Protein AF-A0A379W8F9-F1 (afdb_monomer)

Secondary structure (DSSP, 8-state):
-GGGT---------HHHHHHHHHTT--SS-------SSS-THHHHHHHHSHHHHHTT--TT----HHHHHHHHHHTT---HHHHHHHHHHHHHHHHHH-SS------EEEEEE-TTEES-EE-TTS-EE-TT-EE--TTTGGGS-SS-S-EEEEEE--SS-GGGG--

Solvent-accessible surface area (backbone atoms only — not comparable to full-atom values): 10848 Å² total; per-residue (Å²): 95,64,93,77,73,42,87,82,81,87,79,89,66,62,74,95,48,38,64,64,58,55,56,65,70,81,66,97,75,82,94,81,86,86,82,49,90,62,94,51,69,60,66,55,48,46,53,41,49,24,54,69,15,48,82,68,56,50,16,82,58,74,49,66,51,73,65,53,47,49,42,59,56,55,40,80,74,53,90,50,66,67,64,40,50,59,43,50,53,54,45,48,56,51,44,71,73,68,50,65,65,81,92,86,78,79,59,71,46,76,48,76,45,50,70,54,54,42,60,71,50,74,43,67,63,67,54,70,47,69,72,81,47,45,70,67,64,84,79,73,54,80,82,64,76,90,85,71,85,57,47,75,48,77,38,70,41,79,89,85,62,79,83,78,71,80,123

Mean predicted aligned error: 9.48 Å

Nearest PDB structures (foldseek):
  4qfo-assembly1_A  TM=9.452E-01  e=2.256E-07  Pseudoalteromonas sp. SM9913
  5f1q-assembly2_B  TM=9.057E-01  e=3.228E-05  Yersinia pestis Nepal516
  7ofw-assembly1_A  TM=7.691E-01  e=4.273E-06  Haemophilus influenzae 86-028NP
  8tv8-assembly1_A  TM=7.089E-01  e=1.071E-05  Haemophilus influenzae 86-028NP
  1dpe-assembly1_A  TM=7.297E-01  e=2.686E-05  Escherichia coli K-12

InterPro domains:
  IPR039424 Solute-binding protein family 5 [PTHR30290] (2-128)

Foldseek 3Di:
DVVVPDDDDDDDDDPVCVLVVLLVLPDPDDDDDDFAPDPDCCSVPCCAADPVVVVVSSPSLNHYDVVLVVLSVVLVVDPDPVSNVVSVVVNVVVCVVVVSDDDDDFDWDKDKDFPQKPPWDADLSGDIDCVPIDGDDPPVPVPDDDDDGIDMDTRGGDPPPPPVPDD

Structure (mmCIF, N/CA/C/O backbone):
data_AF-A0A379W8F9-F1
#
_entry.id   AF-A0A379W8F9-F1
#
loop_
_atom_site.group_PDB
_atom_site.id
_atom_site.type_symbol
_atom_site.label_atom_id
_atom_site.label_alt_id
_atom_site.label_comp_id
_atom_site.label_asym_id
_atom_site.label_entity_id
_atom_site.label_seq_id
_atom_site.pdbx_PDB_ins_code
_atom_site.Cartn_x
_atom_site.Cartn_y
_atom_site.Cartn_z
_atom_site.occupancy
_atom_site.B_iso_or_equiv
_atom_site.auth_seq_id
_atom_site.auth_comp_id
_atom_site.auth_asym_id
_atom_site.auth_atom_id
_atom_site.pdbx_PDB_model_num
ATOM 1 N N . MET A 1 1 ? -3.331 -19.392 12.223 1.00 81.00 1 MET A N 1
ATOM 2 C CA . MET A 1 1 ? -4.813 -19.355 12.197 1.00 81.00 1 MET A CA 1
ATOM 3 C C . MET A 1 1 ? -5.444 -20.647 12.719 1.00 81.00 1 MET A C 1
ATOM 5 O O . MET A 1 1 ? -6.004 -20.612 13.803 1.00 81.00 1 MET A O 1
ATOM 9 N N . ALA A 1 2 ? -5.301 -21.801 12.052 1.00 91.25 2 ALA A N 1
ATOM 10 C CA . ALA A 1 2 ? -5.942 -23.046 12.518 1.00 91.25 2 ALA A CA 1
ATOM 11 C C . ALA A 1 2 ? -5.491 -23.503 13.923 1.00 91.25 2 ALA A C 1
ATOM 13 O O . ALA A 1 2 ? -6.307 -23.972 14.708 1.00 91.25 2 ALA A O 1
ATOM 14 N N . GLN A 1 3 ? -4.213 -23.295 14.268 1.00 95.06 3 GLN A N 1
ATOM 15 C CA . GLN A 1 3 ? -3.659 -23.603 15.598 1.00 95.06 3 GLN A CA 1
ATOM 16 C C . GLN A 1 3 ? -4.314 -22.812 16.743 1.00 95.06 3 GLN A C 1
ATOM 18 O O . GLN A 1 3 ? -4.267 -23.251 17.884 1.00 95.06 3 GLN A O 1
ATOM 23 N N . VAL A 1 4 ? -4.942 -21.671 16.440 1.00 94.94 4 VAL A N 1
ATOM 24 C CA . VAL A 1 4 ? -5.680 -20.838 17.405 1.00 94.94 4 VAL A CA 1
ATOM 25 C C . VAL A 1 4 ? -7.198 -20.928 17.196 1.00 94.94 4 VAL A C 1
ATOM 27 O O . VAL A 1 4 ? -7.943 -20.070 17.650 1.00 94.94 4 VAL A O 1
ATOM 30 N N . GLY A 1 5 ? -7.674 -21.955 16.480 1.00 96.00 5 GLY A N 1
ATOM 31 C CA . GLY A 1 5 ? -9.103 -22.222 16.284 1.00 96.00 5 GLY A CA 1
ATOM 32 C C . GLY A 1 5 ? -9.788 -21.409 15.179 1.00 96.00 5 GLY A C 1
ATOM 33 O O . GLY A 1 5 ? -10.994 -21.546 14.993 1.00 96.00 5 GLY A O 1
ATOM 34 N N . VAL A 1 6 ? -9.051 -20.602 14.408 1.00 95.44 6 VAL A N 1
ATOM 35 C CA . VAL A 1 6 ? -9.621 -19.808 13.306 1.00 95.44 6 VAL A CA 1
ATOM 36 C C . VAL A 1 6 ? -9.626 -20.624 12.011 1.00 95.44 6 VAL A C 1
ATOM 38 O O . VAL A 1 6 ? -8.566 -20.971 11.477 1.00 95.44 6 VAL A O 1
ATOM 41 N N . LYS A 1 7 ? -10.823 -20.908 11.483 1.00 95.50 7 LYS A N 1
ATOM 42 C CA . LYS A 1 7 ? -11.018 -21.557 10.178 1.00 95.50 7 LYS A CA 1
ATOM 43 C C . LYS A 1 7 ? -10.993 -20.508 9.066 1.00 95.50 7 LYS A C 1
ATOM 45 O O . LYS A 1 7 ? -11.894 -19.685 8.978 1.00 95.50 7 LYS A O 1
ATOM 50 N N . VAL A 1 8 ? -9.995 -20.586 8.190 1.00 94.38 8 VAL A N 1
ATOM 51 C CA . VAL A 1 8 ? -9.870 -19.716 7.011 1.00 94.38 8 VAL A CA 1
ATOM 52 C C . VAL A 1 8 ? -10.305 -20.486 5.769 1.00 94.38 8 VAL A C 1
ATOM 54 O O . VAL A 1 8 ? -9.858 -21.614 5.554 1.00 94.38 8 VAL A O 1
ATOM 57 N N . VAL A 1 9 ? -11.165 -19.883 4.951 1.00 95.06 9 VAL A N 1
ATOM 58 C CA . VAL A 1 9 ? -11.526 -20.396 3.624 1.00 95.06 9 VAL A CA 1
ATOM 59 C C . VAL A 1 9 ? -10.840 -19.522 2.584 1.00 95.06 9 VAL A C 1
ATOM 61 O O . VAL A 1 9 ? -11.084 -18.322 2.524 1.00 95.06 9 VAL A O 1
ATOM 64 N N . ILE A 1 10 ? -9.963 -20.119 1.779 1.00 93.88 10 ILE A N 1
ATOM 65 C CA . ILE A 1 10 ? -9.251 -19.401 0.719 1.00 93.88 10 ILE A CA 1
ATOM 66 C C . ILE A 1 10 ? -10.144 -19.365 -0.516 1.00 93.88 10 ILE A C 1
ATOM 68 O O . ILE A 1 10 ? -10.521 -20.412 -1.043 1.00 93.88 10 ILE A O 1
ATOM 72 N N . VAL A 1 11 ? -10.455 -18.160 -0.985 1.00 93.06 11 VAL A N 1
ATOM 73 C CA . VAL A 1 11 ? -11.204 -17.937 -2.223 1.00 93.06 11 VAL A CA 1
ATOM 74 C C . VAL A 1 11 ? -10.220 -17.467 -3.295 1.00 93.06 11 VAL A C 1
ATOM 76 O O . VAL A 1 11 ? -9.777 -16.320 -3.240 1.00 93.06 11 VAL A O 1
ATOM 79 N N . PRO A 1 12 ? -9.824 -18.327 -4.251 1.00 90.75 12 PRO A N 1
ATOM 80 C CA . PRO A 1 12 ? -8.942 -17.911 -5.329 1.00 90.75 12 PRO A CA 1
ATOM 81 C C . PRO A 1 12 ? -9.693 -17.001 -6.304 1.00 90.75 12 PRO A C 1
ATOM 83 O O . PRO A 1 12 ? -10.831 -17.280 -6.683 1.00 90.75 12 PRO A O 1
ATOM 86 N N . VAL A 1 13 ? -9.031 -15.933 -6.739 1.00 90.06 13 VAL A N 1
ATOM 87 C CA . VAL A 1 13 ? -9.543 -15.003 -7.748 1.00 90.06 13 VAL A CA 1
ATOM 88 C C . VAL A 1 13 ? -8.540 -14.959 -8.888 1.00 90.06 13 VAL A C 1
ATOM 90 O O . VAL A 1 13 ? -7.339 -14.821 -8.667 1.00 90.06 13 VAL A O 1
ATOM 93 N N . GLU A 1 14 ? -9.019 -15.110 -10.119 1.00 90.25 14 GLU A N 1
ATOM 94 C CA . GLU A 1 14 ? -8.167 -14.954 -11.293 1.00 90.25 14 GLU A CA 1
ATOM 95 C C . GLU A 1 14 ? -7.740 -13.484 -11.425 1.00 90.25 14 GLU A C 1
ATOM 97 O O . GLU A 1 14 ? -8.570 -12.583 -11.313 1.00 90.25 14 GLU A O 1
ATOM 102 N N . GLY A 1 15 ? -6.452 -13.237 -11.692 1.00 86.75 15 GLY A N 1
ATOM 103 C CA . GLY A 1 15 ? -5.842 -11.905 -11.573 1.00 86.75 15 GLY A CA 1
ATOM 104 C C . GLY A 1 15 ? -6.576 -10.782 -12.315 1.00 86.75 15 GLY A C 1
ATOM 105 O O . GLY A 1 15 ? -6.715 -9.689 -11.778 1.00 86.75 15 GLY A O 1
ATOM 106 N N . ARG A 1 16 ? -7.142 -11.055 -13.500 1.00 89.62 16 ARG A N 1
ATOM 107 C CA . ARG A 1 16 ? -7.902 -10.053 -14.275 1.00 89.62 16 ARG A CA 1
ATOM 108 C C . ARG A 1 16 ? -9.172 -9.551 -13.572 1.00 89.62 16 ARG A C 1
ATOM 110 O O . ARG A 1 16 ? -9.683 -8.498 -13.927 1.00 89.62 16 ARG A O 1
ATOM 117 N N . PHE A 1 17 ? -9.700 -10.325 -12.626 1.00 89.69 17 PHE A N 1
ATOM 118 C CA . PHE A 1 17 ? -10.899 -10.007 -11.852 1.00 89.69 17 PHE A CA 1
ATOM 119 C C . PHE A 1 17 ? -10.569 -9.580 -10.420 1.00 89.69 17 PHE A C 1
ATOM 121 O O . PHE A 1 17 ? -11.482 -9.252 -9.667 1.00 89.69 17 PHE A O 1
ATOM 128 N N . GLN A 1 18 ? -9.289 -9.585 -10.028 1.00 88.31 18 GLN A N 1
ATOM 129 C CA . GLN A 1 18 ? -8.877 -9.298 -8.657 1.00 88.31 18 GLN A CA 1
ATOM 130 C C . GLN A 1 18 ? -9.278 -7.886 -8.233 1.00 88.31 18 GLN A C 1
ATOM 132 O O . GLN A 1 18 ? -9.886 -7.731 -7.183 1.00 88.31 18 GLN A O 1
ATOM 137 N N . GLU A 1 19 ? -9.003 -6.877 -9.058 1.00 86.56 19 GLU A N 1
ATOM 138 C CA . GLU A 1 19 ? -9.348 -5.485 -8.749 1.00 86.56 19 GLU A CA 1
ATOM 139 C C . GLU A 1 19 ? -10.861 -5.294 -8.591 1.00 86.56 19 GLU A C 1
ATOM 141 O O . GLU A 1 19 ? -11.310 -4.813 -7.557 1.00 86.56 19 GLU A O 1
ATOM 146 N N . ALA A 1 20 ? -11.652 -5.774 -9.556 1.00 88.69 20 ALA A N 1
ATOM 147 C CA . ALA A 1 20 ? -13.111 -5.726 -9.469 1.00 88.69 20 ALA A CA 1
ATOM 148 C C . ALA A 1 20 ? -13.630 -6.433 -8.203 1.00 88.69 20 ALA A C 1
ATOM 150 O O . ALA A 1 20 ? -14.507 -5.919 -7.516 1.00 88.69 20 ALA A O 1
ATOM 151 N N . ARG A 1 21 ? -13.039 -7.579 -7.845 1.00 89.31 21 ARG A N 1
ATOM 152 C CA . ARG A 1 21 ? -13.411 -8.328 -6.642 1.00 89.31 21 ARG A CA 1
ATOM 153 C C . ARG A 1 21 ? -13.037 -7.611 -5.343 1.00 89.31 21 ARG A C 1
ATOM 155 O O . ARG A 1 21 ? -13.748 -7.766 -4.357 1.00 89.31 21 ARG A O 1
ATOM 162 N N . LEU A 1 22 ? -11.938 -6.860 -5.326 1.00 89.06 22 LEU A N 1
ATOM 163 C CA . LEU A 1 22 ? -11.557 -6.020 -4.187 1.00 89.06 22 LEU A CA 1
ATOM 164 C C . LEU A 1 22 ? -12.489 -4.808 -4.065 1.00 89.06 22 LEU A C 1
ATOM 166 O O . LEU A 1 22 ? -12.889 -4.464 -2.959 1.00 89.06 22 LEU A O 1
ATOM 170 N N . MET A 1 23 ? -12.890 -4.211 -5.192 1.00 87.56 23 MET A N 1
ATOM 171 C CA . MET A 1 23 ? -13.827 -3.080 -5.241 1.00 87.56 23 MET A CA 1
ATOM 172 C C . MET A 1 23 ? -15.260 -3.450 -4.828 1.00 87.56 23 MET A C 1
ATOM 174 O O . MET A 1 23 ? -16.006 -2.570 -4.397 1.00 87.56 23 MET A O 1
ATOM 178 N N . ASP A 1 24 ? -15.641 -4.732 -4.904 1.00 88.19 24 ASP A N 1
ATOM 179 C CA . ASP A 1 24 ? -16.896 -5.237 -4.323 1.00 88.19 24 ASP A CA 1
ATOM 180 C C . ASP A 1 24 ? -16.931 -5.087 -2.796 1.00 88.19 24 ASP A C 1
ATOM 182 O O . ASP A 1 24 ? -18.017 -5.103 -2.214 1.00 88.19 24 ASP A O 1
ATOM 186 N N . MET A 1 25 ? -15.764 -4.957 -2.144 1.00 86.56 25 MET A N 1
ATOM 187 C CA . MET A 1 25 ? -15.663 -4.620 -0.723 1.00 86.56 25 MET A CA 1
ATOM 188 C C . MET A 1 25 ? -16.413 -5.600 0.208 1.00 86.56 25 MET A C 1
ATOM 190 O O . MET A 1 25 ? -16.926 -5.239 1.264 1.00 86.56 25 MET A O 1
ATOM 194 N N . ASN A 1 26 ? -16.503 -6.868 -0.204 1.00 89.12 26 ASN A N 1
ATOM 195 C CA . ASN A 1 26 ? -17.270 -7.923 0.471 1.00 89.12 26 ASN A CA 1
ATOM 196 C C . ASN A 1 26 ? -16.360 -9.058 0.980 1.00 89.12 26 ASN A C 1
ATOM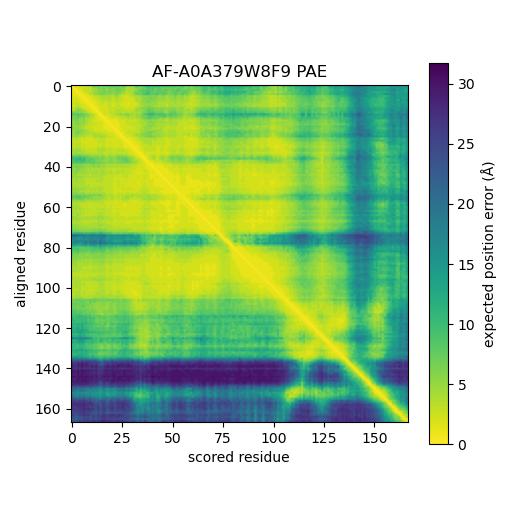 198 O O . ASN A 1 26 ? -16.700 -10.241 0.895 1.00 89.12 26 ASN A O 1
ATOM 202 N N . HIS A 1 27 ? -15.152 -8.711 1.423 1.00 91.75 27 HIS A N 1
ATOM 203 C CA . HIS A 1 27 ? -14.177 -9.641 1.994 1.00 91.75 27 HIS A CA 1
ATOM 204 C C . HIS A 1 27 ? -14.055 -9.444 3.505 1.00 91.75 27 HIS A C 1
ATOM 206 O O . HIS A 1 27 ? -14.030 -8.319 3.987 1.00 91.75 27 HIS A O 1
ATOM 212 N N . ASP A 1 28 ? -13.891 -10.544 4.242 1.00 92.56 28 ASP A N 1
ATOM 213 C CA . ASP A 1 28 ? -13.520 -10.483 5.665 1.00 92.56 28 ASP A CA 1
ATOM 214 C C . ASP A 1 28 ? -12.033 -10.130 5.828 1.00 92.56 28 ASP A C 1
ATOM 216 O O . ASP A 1 28 ? -11.631 -9.384 6.715 1.00 92.56 28 ASP A O 1
ATOM 220 N N . LEU A 1 29 ? -11.201 -10.697 4.948 1.00 92.31 29 LEU A N 1
ATOM 221 C CA . LEU A 1 29 ? -9.763 -10.482 4.866 1.00 92.31 29 LEU A CA 1
ATOM 222 C C . LEU A 1 29 ? -9.349 -10.566 3.400 1.00 92.31 29 LEU A C 1
ATOM 224 O O . LEU A 1 29 ? -9.797 -11.453 2.671 1.00 92.31 29 LEU A O 1
ATOM 228 N N . THR A 1 30 ? -8.447 -9.683 2.989 1.00 92.75 30 THR A N 1
ATOM 229 C CA . THR A 1 30 ? -7.842 -9.739 1.664 1.00 92.75 30 THR A CA 1
ATOM 230 C C . THR A 1 30 ? -6.325 -9.677 1.753 1.00 92.75 30 THR A C 1
ATOM 232 O O . THR A 1 30 ? -5.766 -8.971 2.590 1.00 92.75 30 THR A O 1
ATOM 235 N N . LEU A 1 31 ? -5.658 -10.436 0.884 1.00 91.50 31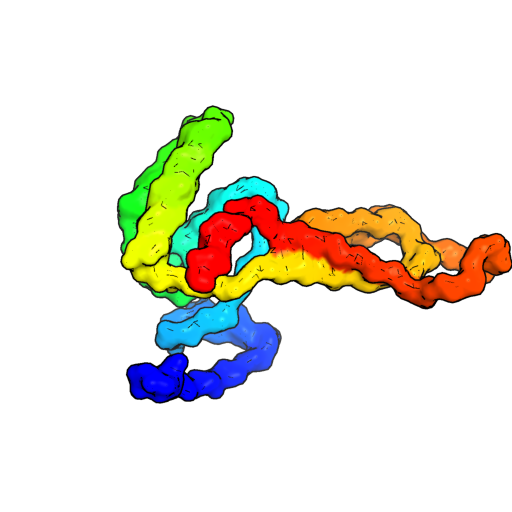 LEU A N 1
ATOM 236 C CA . LEU A 1 31 ? -4.224 -10.322 0.671 1.00 91.50 31 LEU A CA 1
ATOM 237 C C . LEU A 1 31 ? -4.007 -9.417 -0.540 1.00 91.50 31 LEU A C 1
ATOM 239 O O . LEU A 1 31 ? -4.275 -9.811 -1.675 1.00 91.50 31 LEU A O 1
ATOM 243 N N . SER A 1 32 ? -3.523 -8.208 -0.280 1.00 89.19 32 SER A N 1
ATOM 244 C CA . SER A 1 32 ? -3.228 -7.212 -1.305 1.00 89.19 32 SER A CA 1
ATOM 245 C C . SER A 1 32 ? -1.832 -6.630 -1.101 1.00 89.19 32 SER A C 1
ATOM 247 O O . SER A 1 32 ? -1.221 -6.796 -0.044 1.00 89.19 32 SER A O 1
ATOM 249 N N . GLY A 1 33 ? -1.327 -5.966 -2.132 1.00 88.75 33 GLY A N 1
ATOM 250 C CA . GLY A 1 33 ? -0.070 -5.234 -2.104 1.00 88.75 33 GLY A CA 1
ATOM 251 C C . GLY A 1 33 ? -0.267 -3.818 -2.625 1.00 88.75 33 GLY A C 1
ATOM 252 O O . GLY A 1 33 ? -1.231 -3.530 -3.334 1.00 88.75 33 GLY A O 1
ATOM 253 N N . TRP A 1 34 ? 0.675 -2.945 -2.290 1.00 88.44 34 TRP A N 1
ATOM 254 C CA . TRP A 1 34 ? 0.744 -1.592 -2.819 1.00 88.44 34 TRP A CA 1
ATOM 255 C C . TRP A 1 34 ? 2.133 -1.348 -3.387 1.00 88.44 34 TRP A C 1
ATOM 257 O O . TRP A 1 34 ? 3.129 -1.788 -2.814 1.00 88.44 34 TRP A O 1
ATOM 267 N N . ALA A 1 35 ? 2.191 -0.662 -4.520 1.00 85.56 35 ALA A N 1
ATOM 268 C CA . ALA A 1 35 ? 3.432 -0.182 -5.100 1.00 85.56 35 ALA A CA 1
ATOM 269 C C . ALA A 1 35 ? 3.289 1.325 -5.282 1.00 85.56 35 ALA A C 1
ATOM 271 O O . ALA A 1 35 ? 2.355 1.776 -5.942 1.00 85.56 35 ALA A O 1
ATOM 272 N N . THR A 1 36 ? 4.200 2.086 -4.685 1.00 80.94 36 THR A N 1
ATOM 273 C CA . THR A 1 36 ? 4.221 3.537 -4.842 1.00 80.94 36 THR A CA 1
ATOM 274 C C . THR A 1 36 ? 4.897 3.950 -6.146 1.00 80.94 36 THR A C 1
ATOM 276 O O . THR A 1 36 ? 5.775 3.255 -6.657 1.00 80.94 36 THR A O 1
ATOM 279 N N . ASP A 1 37 ? 4.481 5.092 -6.682 1.00 77.38 37 ASP A N 1
ATOM 280 C CA . ASP A 1 37 ? 5.080 5.795 -7.811 1.00 77.38 37 ASP A CA 1
ATOM 281 C C . ASP A 1 37 ? 5.962 6.986 -7.381 1.00 77.38 37 ASP A C 1
ATOM 283 O O . ASP A 1 37 ? 6.532 7.672 -8.236 1.00 77.38 37 ASP A O 1
ATOM 287 N N . SER A 1 38 ? 6.100 7.231 -6.072 1.00 83.25 38 SER A N 1
ATOM 288 C CA . SER A 1 38 ? 6.859 8.350 -5.512 1.00 83.25 38 SER A CA 1
ATOM 289 C C . SER A 1 38 ? 7.608 7.971 -4.230 1.00 83.25 38 SER A C 1
ATOM 291 O O . SER A 1 38 ? 7.243 7.045 -3.519 1.00 83.25 38 SER A O 1
ATOM 293 N N . ASN A 1 39 ? 8.642 8.743 -3.883 1.00 81.94 39 ASN A N 1
ATOM 294 C CA . ASN A 1 39 ? 9.361 8.576 -2.610 1.00 81.94 39 ASN A CA 1
ATOM 295 C C . ASN A 1 39 ? 8.642 9.249 -1.424 1.00 81.94 39 ASN A C 1
ATOM 297 O O . ASN A 1 39 ? 9.230 9.395 -0.353 1.00 81.94 39 ASN A O 1
ATOM 301 N N . ASP A 1 40 ? 7.415 9.742 -1.613 1.00 84.50 40 ASP A N 1
ATOM 302 C CA . ASP A 1 40 ? 6.667 10.406 -0.552 1.00 84.50 40 ASP A CA 1
ATOM 303 C C . ASP A 1 40 ? 5.871 9.369 0.259 1.00 84.50 40 ASP A C 1
ATOM 305 O O . ASP A 1 40 ? 5.014 8.705 -0.326 1.00 84.50 40 ASP A O 1
ATOM 309 N N . PRO A 1 41 ? 6.068 9.232 1.586 1.00 84.62 41 PRO A N 1
ATOM 310 C CA . PRO A 1 41 ? 5.312 8.264 2.385 1.00 84.62 41 PRO A CA 1
ATOM 311 C C . PRO A 1 41 ? 3.787 8.452 2.310 1.00 84.62 41 PRO A C 1
ATOM 313 O O . PRO A 1 41 ? 3.033 7.493 2.472 1.00 84.62 41 PRO A O 1
ATOM 316 N N . ASP A 1 42 ? 3.301 9.666 2.023 1.00 87.50 42 ASP A N 1
ATOM 317 C CA . ASP A 1 42 ? 1.870 9.947 1.852 1.00 87.50 42 ASP A CA 1
ATOM 318 C C . ASP A 1 42 ? 1.231 9.120 0.725 1.00 87.50 42 ASP A C 1
ATOM 320 O O . ASP A 1 42 ? 0.051 8.780 0.814 1.00 87.50 42 ASP A O 1
ATOM 324 N N . SER A 1 43 ? 2.020 8.741 -0.289 1.00 88.50 43 SER A N 1
ATOM 325 C CA . SER A 1 43 ? 1.592 7.866 -1.390 1.00 88.50 43 SER A CA 1
ATOM 326 C C . SER A 1 43 ? 1.211 6.451 -0.942 1.00 88.50 43 SER A C 1
ATOM 328 O O . SER A 1 43 ? 0.500 5.757 -1.667 1.00 88.50 43 SER A O 1
ATOM 330 N N . PHE A 1 44 ? 1.639 6.026 0.251 1.00 89.50 44 PHE A N 1
ATOM 331 C CA . PHE A 1 44 ? 1.177 4.800 0.900 1.00 89.50 44 PHE A CA 1
ATOM 332 C C . PHE A 1 44 ? -0.027 5.088 1.803 1.00 89.50 44 PHE A C 1
ATOM 334 O O . PHE A 1 44 ? -1.087 4.486 1.646 1.00 89.50 44 PHE A O 1
ATOM 341 N N . PHE A 1 45 ? 0.105 6.040 2.731 1.00 91.69 45 PHE A N 1
ATOM 342 C CA . PHE A 1 45 ? -0.896 6.246 3.781 1.00 91.69 45 PHE A CA 1
ATOM 343 C C . PHE A 1 45 ? -2.243 6.739 3.248 1.00 91.69 45 PHE A C 1
ATOM 345 O O . PHE A 1 45 ? -3.286 6.167 3.573 1.00 91.69 45 PHE A O 1
ATOM 352 N N . ARG A 1 46 ? -2.261 7.804 2.440 1.00 92.19 46 ARG A N 1
ATOM 353 C CA . ARG A 1 46 ? -3.526 8.451 2.069 1.00 92.19 46 ARG A CA 1
ATOM 354 C C . ARG A 1 46 ? -4.379 7.588 1.135 1.00 92.19 46 ARG A C 1
ATOM 356 O O . ARG A 1 46 ? -5.568 7.455 1.433 1.00 92.19 46 ARG A O 1
ATOM 363 N N . PRO A 1 47 ? -3.842 6.989 0.055 1.00 92.69 47 PRO A N 1
ATOM 364 C CA . PRO A 1 47 ? -4.646 6.165 -0.844 1.00 92.69 47 PRO A CA 1
ATOM 365 C C . PRO A 1 47 ? -5.160 4.878 -0.195 1.00 92.69 47 PRO A C 1
ATOM 367 O O . PRO A 1 47 ? -6.215 4.398 -0.595 1.00 92.69 47 PRO A O 1
ATOM 370 N N . LEU A 1 48 ? -4.453 4.330 0.797 1.00 92.75 48 LEU A N 1
ATOM 371 C CA . LEU A 1 48 ? -4.825 3.055 1.414 1.00 92.75 48 LEU A CA 1
ATOM 372 C C . LEU A 1 48 ? -5.683 3.193 2.671 1.00 92.75 48 LEU A C 1
ATOM 374 O O . LEU A 1 48 ? -6.470 2.297 2.948 1.00 92.75 48 LEU A O 1
ATOM 378 N N . LEU A 1 49 ? -5.503 4.253 3.463 1.00 95.25 49 LEU A N 1
ATOM 379 C CA . LEU A 1 49 ? -5.977 4.271 4.855 1.00 95.25 49 LEU A CA 1
ATOM 380 C C . LEU A 1 49 ? -6.728 5.542 5.246 1.00 95.25 49 LEU A C 1
ATOM 382 O O . LEU A 1 49 ? -7.296 5.593 6.334 1.00 95.25 49 LEU A O 1
ATOM 386 N N . SER A 1 50 ? -6.764 6.568 4.388 1.00 95.62 50 SER A N 1
ATOM 387 C CA . SER A 1 50 ? -7.568 7.753 4.700 1.00 95.62 50 SER A CA 1
ATOM 388 C C . SER A 1 50 ? -9.065 7.446 4.662 1.00 95.62 50 SER A C 1
ATOM 390 O O . SER A 1 50 ? -9.523 6.568 3.921 1.00 95.62 50 SER A O 1
ATOM 392 N N . CYS A 1 51 ? -9.861 8.228 5.390 1.00 96.00 51 CYS A N 1
ATOM 393 C CA . CYS A 1 51 ? -11.319 8.104 5.323 1.00 96.00 51 CYS A CA 1
ATOM 394 C C . CYS A 1 51 ? -11.847 8.409 3.910 1.00 96.00 51 CYS A C 1
ATOM 396 O O . CYS A 1 51 ? -12.795 7.780 3.441 1.00 96.00 51 CYS A O 1
ATOM 398 N N . ALA A 1 52 ? -11.210 9.343 3.194 1.00 95.12 52 ALA A N 1
ATOM 399 C CA . ALA A 1 52 ? -11.569 9.667 1.813 1.00 95.12 52 ALA A CA 1
ATOM 400 C C . ALA A 1 52 ? -11.326 8.493 0.844 1.00 95.12 52 ALA A C 1
ATOM 402 O O . ALA A 1 52 ? -12.085 8.329 -0.110 1.00 95.12 52 ALA A O 1
ATOM 403 N N . ALA A 1 53 ? -10.320 7.653 1.107 1.00 94.50 53 ALA A N 1
ATOM 404 C CA . ALA A 1 53 ? -9.999 6.488 0.283 1.00 94.50 53 ALA A CA 1
ATOM 405 C C . ALA A 1 53 ? -11.064 5.379 0.326 1.00 94.50 53 ALA A C 1
ATOM 407 O O . ALA A 1 53 ? -11.109 4.543 -0.578 1.00 94.50 53 ALA A O 1
ATOM 408 N N . ILE A 1 54 ? -11.962 5.390 1.318 1.00 92.75 54 ILE A N 1
ATOM 409 C CA . ILE A 1 54 ? -13.132 4.500 1.336 1.00 92.75 54 ILE A CA 1
ATOM 410 C C . ILE A 1 54 ? -14.056 4.829 0.159 1.00 92.75 54 ILE A C 1
ATOM 412 O O . ILE A 1 54 ? -14.473 3.933 -0.571 1.00 92.75 54 ILE A O 1
ATOM 416 N N . ASN A 1 55 ? -14.321 6.118 -0.077 1.00 89.31 55 ASN A N 1
ATOM 417 C CA . ASN A 1 55 ? -15.177 6.558 -1.183 1.00 89.31 55 ASN A CA 1
ATOM 418 C C . ASN A 1 55 ? -14.534 6.298 -2.553 1.00 89.31 55 ASN A C 1
ATOM 420 O O . ASN A 1 55 ? -15.244 6.081 -3.530 1.00 89.31 55 ASN A O 1
ATOM 424 N N . SER A 1 56 ? -13.201 6.302 -2.615 1.00 88.56 56 SER A N 1
ATOM 425 C CA . SER A 1 56 ? -12.432 5.963 -3.818 1.00 88.56 56 SER A CA 1
ATOM 426 C C . SER A 1 56 ? -12.205 4.457 -3.998 1.00 88.56 56 SER A C 1
ATOM 428 O O . SER A 1 56 ? -11.535 4.070 -4.948 1.00 88.56 56 SER A O 1
ATOM 430 N N . GLN A 1 57 ? -12.733 3.615 -3.099 1.00 89.69 57 GLN A N 1
ATOM 431 C CA . GLN A 1 57 ? -12.607 2.151 -3.125 1.00 89.69 57 GLN A CA 1
ATOM 432 C C . GLN A 1 57 ? -11.159 1.627 -3.138 1.00 89.69 57 GLN A C 1
ATOM 434 O O . GLN A 1 57 ? -10.902 0.519 -3.597 1.00 89.69 57 GLN A O 1
ATOM 439 N N . THR A 1 58 ? -10.208 2.398 -2.611 1.00 91.06 58 THR A N 1
ATOM 440 C CA . THR A 1 58 ? -8.794 1.993 -2.497 1.00 91.06 58 THR A CA 1
ATOM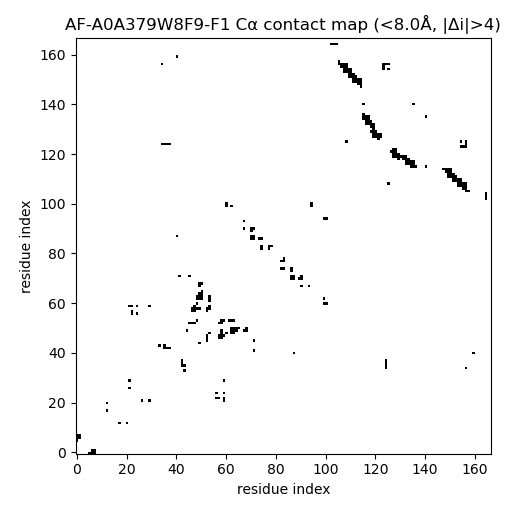 441 C C . THR A 1 58 ? -8.418 1.575 -1.074 1.00 91.06 58 THR A C 1
ATOM 443 O O . THR A 1 58 ? -7.415 0.895 -0.871 1.00 91.06 58 THR A O 1
ATOM 446 N N . ASN A 1 59 ? -9.244 1.929 -0.083 1.00 94.06 59 ASN A N 1
ATOM 447 C CA . ASN A 1 59 ? -9.097 1.481 1.300 1.00 94.06 59 ASN A CA 1
ATOM 448 C C . ASN A 1 59 ? -9.830 0.156 1.535 1.00 94.06 59 ASN A C 1
ATOM 450 O O . ASN A 1 59 ? -10.966 0.129 2.011 1.00 94.06 59 ASN A O 1
ATOM 454 N N . PHE A 1 60 ? -9.162 -0.952 1.217 1.00 93.44 60 PHE A N 1
ATOM 455 C CA . PHE A 1 60 ? -9.718 -2.301 1.380 1.00 93.44 60 PHE A CA 1
ATOM 456 C C . PHE A 1 60 ? -9.906 -2.729 2.842 1.00 93.44 60 PHE A C 1
ATOM 458 O O . PHE A 1 60 ? -10.562 -3.737 3.096 1.00 93.44 60 PHE A O 1
ATOM 465 N N . ALA A 1 61 ? -9.341 -1.995 3.805 1.00 93.62 61 ALA A N 1
ATOM 466 C CA . ALA A 1 61 ? -9.533 -2.262 5.227 1.00 93.62 61 ALA A CA 1
ATOM 467 C C . ALA A 1 61 ? -10.880 -1.736 5.750 1.00 93.62 61 ALA A C 1
ATOM 469 O O . ALA A 1 61 ? -11.259 -2.060 6.872 1.00 93.62 61 ALA A O 1
ATOM 470 N N . HIS A 1 62 ? -11.593 -0.906 4.971 1.00 92.56 62 HIS A N 1
ATOM 471 C CA . HIS A 1 62 ? -12.813 -0.212 5.409 1.00 92.56 62 HIS A CA 1
ATOM 472 C C . HIS A 1 62 ? -12.646 0.589 6.702 1.00 92.56 62 HIS A C 1
ATOM 474 O O . HIS A 1 62 ? -13.606 0.846 7.430 1.00 92.56 62 HIS A O 1
ATOM 480 N N . TRP A 1 63 ? -11.417 0.998 6.987 1.00 95.62 63 TRP A N 1
ATOM 481 C CA . TRP A 1 63 ? -11.066 1.640 8.237 1.00 95.62 63 TRP A CA 1
ATOM 482 C C . TRP A 1 63 ? -11.013 3.154 8.061 1.00 95.62 63 TRP A C 1
ATOM 484 O O . TRP A 1 63 ? -10.416 3.654 7.111 1.00 95.62 63 TRP A O 1
ATOM 494 N N . CYS A 1 64 ? -11.638 3.888 8.978 1.00 96.38 64 CYS A N 1
ATOM 495 C CA . CYS A 1 64 ? -11.595 5.344 9.009 1.00 96.38 64 CYS A CA 1
ATOM 496 C C . CYS A 1 64 ? -11.372 5.815 10.440 1.00 96.38 64 CYS A C 1
ATOM 498 O O . CYS A 1 64 ? -12.218 5.612 11.312 1.00 96.38 64 CYS A O 1
ATOM 500 N N . ASN A 1 65 ? -10.250 6.497 10.650 1.00 97.56 65 ASN A N 1
ATOM 501 C CA . ASN A 1 65 ? -9.914 7.135 11.909 1.00 97.56 65 ASN A CA 1
ATOM 502 C C . ASN A 1 65 ? -9.685 8.650 11.681 1.00 97.56 65 ASN A C 1
ATOM 504 O O . ASN A 1 65 ? -8.750 9.042 10.975 1.00 97.56 65 ASN A O 1
ATOM 508 N N . PRO A 1 66 ? -10.512 9.531 12.280 1.00 96.44 66 PRO A N 1
ATOM 509 C CA . PRO A 1 66 ? -10.366 10.982 12.135 1.00 96.44 66 PRO A CA 1
ATOM 510 C C . PRO A 1 66 ? -9.063 11.568 12.704 1.00 96.44 66 PRO A C 1
ATOM 512 O O . PRO A 1 66 ? -8.611 12.614 12.233 1.00 96.44 66 PRO A O 1
ATOM 515 N N . GLU A 1 67 ? -8.473 10.938 13.723 1.00 96.06 67 GLU A N 1
ATOM 516 C CA . GLU A 1 67 ? -7.175 11.322 14.288 1.00 96.06 67 GLU A CA 1
ATOM 517 C C . GLU A 1 67 ? -6.062 11.050 13.278 1.00 96.06 67 GLU A C 1
ATOM 519 O O . GLU A 1 67 ? -5.292 11.959 12.972 1.00 96.06 67 GLU A O 1
ATOM 524 N N . PHE A 1 68 ? -6.059 9.869 12.658 1.00 95.88 68 PHE A N 1
ATOM 525 C CA . PHE A 1 68 ? -5.133 9.527 11.577 1.00 95.88 68 PHE A CA 1
ATOM 526 C C . PHE A 1 68 ? -5.234 10.511 10.397 1.00 95.88 68 PHE A C 1
ATOM 528 O O . PHE A 1 68 ? -4.230 11.077 9.963 1.00 95.88 68 PHE A O 1
ATOM 535 N N . ASP A 1 69 ? -6.449 10.822 9.935 1.00 95.19 69 ASP A N 1
ATOM 536 C CA . ASP A 1 69 ? -6.668 11.823 8.879 1.00 95.19 69 ASP A CA 1
ATOM 537 C C . ASP A 1 69 ? -6.235 13.241 9.309 1.00 95.19 69 ASP A C 1
ATOM 539 O O . ASP A 1 69 ? -5.818 14.067 8.490 1.00 95.19 69 ASP A O 1
ATOM 543 N N . SER A 1 70 ? -6.345 13.574 10.597 1.00 94.00 70 SER A N 1
ATOM 544 C CA . SER A 1 70 ? -5.846 14.840 11.148 1.00 94.00 70 SER A CA 1
ATOM 545 C C . SER A 1 70 ? -4.324 14.900 11.112 1.00 94.00 70 SER A C 1
ATOM 547 O O . SER A 1 70 ? -3.772 15.911 10.674 1.00 94.00 70 SER A O 1
ATOM 549 N N . VAL A 1 71 ? -3.673 13.810 11.517 1.00 92.69 71 VAL A N 1
ATOM 550 C CA . VAL A 1 71 ? -2.226 13.618 11.461 1.00 92.69 71 VAL A CA 1
ATOM 551 C C . VAL A 1 71 ? -1.761 13.829 10.020 1.00 92.69 71 VAL A C 1
ATOM 553 O O . VAL A 1 71 ? -1.109 14.839 9.780 1.00 92.69 71 VAL A O 1
ATOM 556 N N . LEU A 1 72 ? -2.251 13.059 9.037 1.00 90.19 72 LEU A N 1
ATOM 557 C CA . LEU A 1 72 ? -1.871 13.208 7.617 1.00 90.19 72 LEU A CA 1
ATOM 558 C C . LEU A 1 72 ? -2.051 14.632 7.049 1.00 90.19 72 LEU A C 1
ATOM 560 O O . LEU A 1 72 ? -1.246 15.101 6.238 1.00 90.19 72 LEU A O 1
ATOM 564 N N . ARG A 1 73 ? -3.099 15.358 7.464 1.00 87.81 73 ARG A N 1
ATOM 565 C CA . ARG A 1 73 ? -3.330 16.745 7.013 1.00 87.81 73 ARG A CA 1
ATOM 566 C C . ARG A 1 73 ? -2.309 17.736 7.565 1.00 87.81 73 ARG A C 1
ATOM 568 O O . ARG A 1 73 ? -2.029 18.731 6.887 1.00 87.81 73 ARG A O 1
ATOM 575 N N . LYS A 1 74 ? -1.775 17.512 8.770 1.00 79.31 74 LYS A N 1
ATOM 576 C CA . LYS A 1 74 ? -0.719 18.364 9.343 1.00 79.31 74 LYS A CA 1
ATOM 577 C C . LYS A 1 74 ? 0.550 18.279 8.487 1.00 79.31 74 LYS A C 1
ATOM 579 O O . LYS A 1 74 ? 1.137 19.323 8.199 1.00 79.31 74 LYS A O 1
ATOM 584 N N . HIS A 1 75 ? 0.908 17.092 7.989 1.00 71.25 75 HIS A N 1
ATOM 585 C CA . HIS A 1 75 ? 2.099 16.885 7.149 1.00 71.25 75 HIS A CA 1
ATOM 586 C C . HIS A 1 75 ? 2.069 17.675 5.854 1.00 71.25 75 HIS A C 1
ATOM 588 O O . HIS A 1 75 ? 3.069 18.297 5.512 1.00 71.25 75 HIS A O 1
ATOM 594 N N . CYS A 1 76 ? 0.933 17.696 5.148 1.00 68.25 76 CYS A N 1
ATOM 595 C CA . CYS A 1 76 ? 0.817 18.408 3.868 1.00 68.25 76 CYS A CA 1
ATOM 596 C C . CYS A 1 76 ? 1.084 19.914 3.973 1.00 68.25 76 CYS A C 1
ATOM 598 O O . CYS A 1 76 ? 1.303 20.567 2.955 1.00 68.25 76 CYS A O 1
ATOM 600 N N . ARG A 1 77 ? 1.032 20.481 5.182 1.00 72.44 77 ARG A N 1
ATOM 601 C CA . ARG A 1 77 ? 1.233 21.914 5.419 1.00 72.44 77 ARG A CA 1
ATOM 602 C C . ARG A 1 77 ? 2.663 22.265 5.827 1.00 72.44 77 ARG A C 1
ATOM 604 O O . ARG A 1 77 ? 3.009 23.443 5.791 1.00 72.44 77 ARG A O 1
ATOM 611 N N . SER A 1 78 ? 3.483 21.283 6.204 1.00 75.19 78 SER A N 1
ATOM 612 C CA . SER A 1 78 ? 4.859 21.499 6.658 1.00 75.19 78 SER A CA 1
ATOM 613 C C . SER A 1 78 ? 5.861 21.187 5.548 1.00 75.19 78 SER A C 1
ATOM 615 O O . SER A 1 78 ? 5.860 20.097 4.982 1.00 75.19 78 SER A O 1
ATOM 617 N N . GLN A 1 79 ? 6.755 22.132 5.250 1.00 76.31 79 GLN A N 1
ATOM 618 C CA . GLN A 1 79 ? 7.876 21.907 4.325 1.00 76.31 79 GLN A CA 1
ATOM 619 C C . GLN A 1 79 ? 9.116 21.333 5.027 1.00 76.31 79 GLN A C 1
ATOM 621 O O . GLN A 1 79 ? 10.094 20.980 4.370 1.00 76.31 79 GLN A O 1
ATOM 626 N N . GLN A 1 80 ? 9.102 21.247 6.360 1.00 83.81 80 GLN A N 1
ATOM 627 C CA . GLN A 1 80 ? 10.252 20.794 7.131 1.00 83.81 80 GLN A CA 1
ATOM 628 C C . GLN A 1 80 ? 10.232 19.273 7.283 1.00 83.81 80 GLN A C 1
ATOM 630 O O . GLN A 1 80 ? 9.295 18.708 7.843 1.00 83.81 80 GLN A O 1
ATOM 635 N N . LEU A 1 81 ? 11.301 18.616 6.827 1.00 83.12 81 LEU A N 1
ATOM 636 C CA . LEU A 1 81 ? 11.420 17.157 6.846 1.00 83.12 81 LEU A CA 1
ATOM 637 C C . LEU A 1 81 ? 11.229 16.559 8.251 1.00 83.12 81 LEU A C 1
ATOM 639 O O . LEU A 1 81 ? 10.500 15.588 8.391 1.00 83.12 81 LEU A O 1
ATOM 643 N N . ALA A 1 82 ? 11.817 17.167 9.286 1.00 85.69 82 ALA A N 1
ATOM 644 C CA . ALA A 1 82 ? 11.704 16.686 10.667 1.00 85.69 82 ALA A CA 1
ATOM 645 C C . ALA A 1 82 ? 10.244 16.605 11.148 1.00 85.69 82 ALA A C 1
ATOM 647 O O . ALA A 1 82 ? 9.806 15.574 11.642 1.00 85.69 82 ALA A O 1
ATOM 648 N N . SER A 1 83 ? 9.459 17.654 10.889 1.00 84.94 83 SER A N 1
ATOM 649 C CA . SER A 1 83 ? 8.036 17.693 11.242 1.00 84.94 83 SER A CA 1
ATOM 650 C C . SER A 1 83 ? 7.210 16.651 10.477 1.00 84.94 83 SER A C 1
ATOM 652 O O . SER A 1 83 ? 6.211 16.162 10.998 1.00 84.94 83 SER A O 1
ATOM 654 N N . ARG A 1 84 ? 7.616 16.290 9.251 1.00 85.44 84 ARG A N 1
ATOM 655 C CA . ARG A 1 84 ? 6.974 15.200 8.505 1.00 85.44 84 ARG A CA 1
ATOM 656 C C . ARG A 1 84 ? 7.300 13.832 9.101 1.00 85.44 84 ARG A C 1
ATOM 658 O O . ARG A 1 84 ? 6.409 12.994 9.158 1.00 85.44 84 ARG A O 1
ATOM 665 N N . ILE A 1 85 ? 8.545 13.618 9.532 1.00 87.50 85 ILE A N 1
ATOM 666 C CA . ILE A 1 85 ? 8.985 12.362 10.159 1.00 87.50 85 ILE A CA 1
ATOM 667 C C . ILE A 1 85 ? 8.179 12.101 11.433 1.00 87.50 85 ILE A C 1
ATOM 669 O O . ILE A 1 85 ? 7.500 11.081 11.500 1.00 87.50 85 ILE A O 1
ATOM 673 N N . GLU A 1 86 ? 8.159 13.053 12.372 1.00 89.00 86 GLU A N 1
ATOM 674 C CA . GLU A 1 86 ? 7.434 12.924 13.650 1.00 89.00 86 GLU A CA 1
ATOM 675 C C . GLU A 1 86 ? 5.966 12.549 13.441 1.00 89.00 86 GLU A C 1
ATOM 677 O O . GLU A 1 86 ? 5.403 11.678 14.100 1.00 89.00 86 GLU A O 1
ATOM 682 N N . ALA A 1 87 ? 5.330 13.192 12.470 1.00 87.81 87 ALA A N 1
ATOM 683 C CA . ALA A 1 87 ? 3.924 12.968 12.245 1.00 87.81 87 ALA A CA 1
ATOM 684 C C . ALA A 1 87 ? 3.676 11.622 11.511 1.00 87.81 87 ALA A C 1
ATOM 686 O O . ALA A 1 87 ? 2.601 11.042 11.642 1.00 87.81 87 ALA A O 1
ATOM 687 N N . TYR A 1 88 ? 4.627 11.088 10.722 1.00 89.06 88 TYR A N 1
ATOM 688 C CA . TYR A 1 88 ? 4.504 9.732 10.153 1.00 89.06 88 TYR A CA 1
ATOM 689 C C . TYR A 1 88 ? 4.781 8.656 11.205 1.00 89.06 88 TYR A C 1
ATOM 691 O O . TYR A 1 88 ? 4.196 7.579 11.132 1.00 89.06 88 TYR A O 1
ATOM 699 N N . GLU A 1 89 ? 5.623 8.932 12.198 1.00 91.19 89 GLU A N 1
ATOM 700 C CA . GLU A 1 89 ? 5.749 8.084 13.387 1.00 91.19 89 GLU A CA 1
ATOM 701 C C . GLU A 1 89 ? 4.426 8.054 14.165 1.00 91.19 89 GLU A C 1
ATOM 703 O O . GLU A 1 89 ? 3.948 6.982 14.525 1.00 91.19 89 GLU A O 1
ATOM 708 N N . GLU A 1 90 ? 3.769 9.202 14.363 1.00 93.19 90 GLU A N 1
ATOM 709 C CA . GLU A 1 90 ? 2.433 9.267 14.977 1.00 93.19 90 GLU A CA 1
ATOM 710 C C . GLU A 1 90 ? 1.400 8.449 14.180 1.00 93.19 90 GLU A C 1
ATOM 712 O O . GLU A 1 90 ? 0.660 7.653 14.758 1.00 93.19 90 GLU A O 1
ATOM 717 N N . ALA A 1 91 ? 1.400 8.570 12.848 1.00 93.25 91 ALA A N 1
ATOM 718 C CA . ALA A 1 91 ? 0.524 7.786 11.978 1.00 93.25 91 ALA A CA 1
ATOM 719 C C . ALA A 1 91 ? 0.772 6.273 12.118 1.00 93.25 91 ALA A C 1
ATOM 721 O O . ALA A 1 91 ? -0.180 5.511 12.278 1.00 93.25 91 ALA A O 1
ATOM 722 N N . GLN A 1 92 ? 2.035 5.836 12.105 1.00 92.62 92 GLN A N 1
ATOM 723 C CA . GLN A 1 92 ? 2.403 4.425 12.278 1.00 92.62 92 GLN A CA 1
ATOM 724 C C . GLN A 1 92 ? 1.990 3.893 13.655 1.00 92.62 92 GLN A C 1
ATOM 726 O O . GLN A 1 92 ? 1.402 2.819 13.732 1.00 92.62 92 GLN A O 1
ATOM 731 N N . ASN A 1 93 ? 2.167 4.681 14.720 1.00 94.81 93 ASN A N 1
ATOM 732 C CA . ASN A 1 93 ? 1.721 4.317 16.067 1.00 94.81 93 ASN A CA 1
ATOM 733 C C . ASN A 1 93 ? 0.203 4.078 16.151 1.00 94.81 93 ASN A C 1
ATOM 735 O O . ASN A 1 93 ? -0.243 3.228 16.923 1.00 94.81 93 ASN A O 1
ATOM 739 N N . ILE A 1 94 ? -0.610 4.827 15.396 1.00 95.31 94 ILE A N 1
ATOM 740 C CA . ILE A 1 94 ? -2.061 4.588 15.319 1.00 95.31 94 ILE A CA 1
ATOM 741 C C . ILE A 1 94 ? -2.331 3.252 14.613 1.00 95.31 94 ILE A C 1
ATOM 743 O O . ILE A 1 94 ? -3.108 2.437 15.112 1.00 95.31 94 ILE A O 1
ATOM 747 N N . LEU A 1 95 ? -1.655 2.997 13.489 1.00 94.50 95 LEU A N 1
ATOM 748 C CA . LEU A 1 95 ? -1.827 1.763 12.717 1.00 94.50 95 LEU A CA 1
ATOM 749 C C . LEU A 1 95 ? -1.388 0.515 13.486 1.00 94.50 95 LEU A C 1
ATOM 751 O O . LEU A 1 95 ? -2.055 -0.509 13.390 1.00 94.50 95 LEU A O 1
ATOM 755 N N . GLU A 1 96 ? -0.320 0.590 14.275 1.00 93.56 96 GLU A N 1
ATOM 756 C CA . GLU A 1 96 ? 0.130 -0.520 15.121 1.00 93.56 96 GLU A CA 1
ATOM 757 C C . GLU A 1 96 ? -0.879 -0.860 16.224 1.00 93.56 96 GLU A C 1
ATOM 759 O O . GLU A 1 96 ? -1.068 -2.031 16.556 1.00 93.56 96 GLU A O 1
ATOM 764 N N . LYS A 1 97 ? -1.555 0.151 16.783 1.00 95.31 97 LYS A N 1
ATOM 765 C CA . LYS A 1 97 ? -2.555 -0.039 17.845 1.00 95.31 97 LYS A CA 1
ATOM 766 C C . LYS A 1 97 ? -3.875 -0.584 17.317 1.00 95.31 97 LYS A C 1
ATOM 768 O O . LYS A 1 97 ? -4.496 -1.407 17.985 1.00 95.31 97 LYS A O 1
ATOM 773 N N . GLU A 1 98 ? -4.321 -0.098 16.162 1.00 95.81 98 GLU A N 1
ATOM 774 C CA . GLU A 1 98 ? -5.635 -0.448 15.607 1.00 95.81 98 GLU A CA 1
ATOM 775 C C . GLU A 1 98 ? -5.586 -1.595 14.598 1.00 95.81 98 GLU A C 1
ATOM 777 O O . GLU A 1 98 ? -6.605 -2.240 14.364 1.00 95.81 98 GLU A O 1
ATOM 782 N N . LEU A 1 99 ? -4.408 -1.877 14.034 1.00 94.81 99 LEU A N 1
ATOM 783 C CA . LEU A 1 99 ? -4.149 -2.997 13.129 1.00 94.81 99 LEU A CA 1
ATOM 784 C C . LEU A 1 99 ? -5.151 -3.114 11.955 1.00 94.81 99 LEU A C 1
ATOM 786 O O . LEU A 1 99 ? -5.584 -4.224 11.633 1.00 94.81 99 LEU A O 1
ATOM 790 N N . PRO A 1 100 ? -5.513 -2.011 11.257 1.00 95.00 100 PRO A N 1
ATOM 791 C CA . PRO A 1 100 ? -6.434 -2.089 10.118 1.00 95.00 100 PRO A CA 1
ATOM 792 C C . PRO A 1 100 ? -5.832 -2.856 8.933 1.00 95.00 100 PRO A C 1
ATOM 794 O O . PRO A 1 100 ? -6.550 -3.419 8.111 1.00 95.00 100 PRO A O 1
ATOM 797 N N . ILE A 1 101 ? -4.500 -2.891 8.856 1.00 94.19 101 ILE A N 1
ATOM 798 C CA . ILE A 1 101 ? -3.723 -3.702 7.926 1.00 94.19 101 ILE A CA 1
ATOM 799 C C . ILE A 1 101 ? -2.605 -4.405 8.693 1.00 94.19 101 ILE A C 1
ATOM 801 O O . ILE A 1 101 ? -2.096 -3.880 9.682 1.00 94.19 101 ILE A O 1
ATOM 805 N N . LEU A 1 102 ? -2.196 -5.576 8.207 1.00 93.19 102 LEU A N 1
ATOM 806 C CA . LEU A 1 102 ? -1.050 -6.314 8.731 1.00 93.19 102 LEU A CA 1
ATOM 807 C C . LEU A 1 102 ? 0.050 -6.354 7.660 1.00 93.19 102 LEU A C 1
ATOM 809 O O . LEU A 1 102 ? -0.074 -7.125 6.704 1.00 93.19 102 LEU A O 1
ATOM 813 N N . PRO A 1 103 ? 1.113 -5.538 7.780 1.00 90.38 103 PRO A N 1
ATOM 814 C CA . PRO A 1 103 ? 2.256 -5.610 6.879 1.00 90.38 103 PRO A CA 1
ATOM 815 C C . PRO A 1 103 ? 2.924 -6.985 6.975 1.00 90.38 103 PRO A C 1
ATOM 817 O O . PRO A 1 103 ? 3.265 -7.440 8.063 1.00 90.38 103 PRO A O 1
ATOM 820 N N . LEU A 1 104 ? 3.104 -7.660 5.837 1.00 90.81 104 LEU A N 1
ATOM 821 C CA . LEU A 1 104 ? 3.696 -9.005 5.801 1.00 90.81 104 LEU A CA 1
ATOM 822 C C . LEU A 1 104 ? 5.138 -8.998 5.297 1.00 90.81 104 LEU A C 1
ATOM 824 O O . LEU A 1 104 ? 5.979 -9.719 5.827 1.00 90.81 104 LEU A O 1
ATOM 828 N N . ALA A 1 105 ? 5.418 -8.222 4.250 1.00 89.69 105 ALA A N 1
ATOM 829 C CA . ALA A 1 105 ? 6.736 -8.143 3.636 1.00 89.69 105 ALA A CA 1
ATOM 830 C C . ALA A 1 105 ? 6.852 -6.918 2.721 1.00 89.69 105 ALA A C 1
ATOM 832 O O . ALA A 1 105 ? 5.864 -6.494 2.120 1.00 89.69 105 ALA A O 1
ATOM 833 N N . SER A 1 106 ? 8.086 -6.446 2.533 1.00 86.38 106 SER A N 1
ATOM 834 C CA . SER A 1 106 ? 8.482 -5.672 1.353 1.00 86.38 106 SER A CA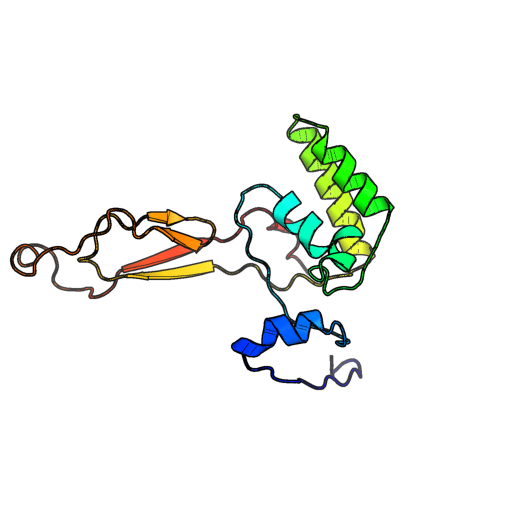 1
ATOM 835 C C . SER A 1 106 ? 9.276 -6.573 0.406 1.00 86.38 106 SER A C 1
ATOM 837 O O . SER A 1 106 ? 10.105 -7.372 0.848 1.00 86.38 106 SER A O 1
ATOM 839 N N . SER A 1 107 ? 9.001 -6.488 -0.897 1.00 82.25 107 SER A N 1
ATOM 840 C CA . SER A 1 107 ? 9.592 -7.381 -1.901 1.00 82.25 107 SER A CA 1
ATOM 841 C C . SER A 1 107 ? 10.596 -6.661 -2.797 1.00 82.25 107 SER A C 1
ATOM 843 O O . SER A 1 107 ? 10.409 -5.504 -3.171 1.00 82.25 107 SER A O 1
ATOM 845 N N . LEU A 1 108 ? 11.657 -7.372 -3.185 1.00 81.62 108 LEU A N 1
ATOM 846 C CA . LEU A 1 108 ? 12.567 -6.909 -4.228 1.00 81.62 108 LEU A CA 1
ATOM 847 C C . LEU A 1 108 ? 11.898 -7.062 -5.592 1.00 81.62 108 LEU A C 1
ATOM 849 O O . LEU A 1 108 ? 11.362 -8.125 -5.918 1.00 81.62 108 LEU A O 1
ATOM 853 N N . ARG A 1 109 ? 11.996 -6.031 -6.428 1.00 76.88 109 ARG A N 1
ATOM 854 C CA . ARG A 1 109 ? 11.507 -6.097 -7.799 1.00 76.88 109 ARG A CA 1
ATOM 855 C C . ARG A 1 109 ? 12.613 -6.603 -8.711 1.00 76.88 109 ARG A C 1
ATOM 857 O O . ARG A 1 109 ? 13.646 -5.958 -8.872 1.00 76.88 109 ARG A O 1
ATOM 864 N N . LEU A 1 110 ? 12.387 -7.763 -9.315 1.00 82.56 110 LEU A N 1
ATOM 865 C CA . LEU A 1 110 ? 13.326 -8.377 -10.248 1.00 82.56 110 LEU A CA 1
ATOM 866 C C . LEU A 1 110 ? 12.903 -8.067 -11.680 1.00 82.56 110 LEU A C 1
ATOM 868 O O . LEU A 1 110 ? 11.758 -8.311 -12.060 1.00 82.56 110 LEU A O 1
ATOM 872 N N . GLN A 1 111 ? 13.833 -7.549 -12.478 1.00 82.88 111 GLN A N 1
ATOM 873 C CA . GLN A 1 111 ? 13.628 -7.327 -13.906 1.00 82.88 111 GLN A CA 1
ATOM 874 C C . GLN A 1 111 ? 14.749 -8.003 -14.691 1.00 82.88 111 GLN A C 1
ATOM 876 O O . GLN A 1 111 ? 15.931 -7.814 -14.399 1.00 82.88 111 GLN A O 1
ATOM 881 N N . ALA A 1 112 ? 14.362 -8.803 -15.684 1.00 86.12 112 ALA A N 1
ATOM 882 C CA . ALA A 1 112 ? 15.281 -9.488 -16.580 1.00 86.12 112 ALA A CA 1
ATOM 883 C C . ALA A 1 112 ? 15.172 -8.884 -17.980 1.00 86.12 112 ALA A C 1
ATOM 885 O O . ALA A 1 112 ? 14.074 -8.749 -18.522 1.00 86.12 112 ALA A O 1
ATOM 886 N N . TYR A 1 113 ? 16.310 -8.548 -18.574 1.00 85.38 113 TYR A N 1
ATOM 887 C CA . TYR A 1 113 ? 16.377 -8.077 -19.951 1.00 85.38 113 TYR A CA 1
ATOM 888 C C . TYR A 1 113 ? 17.572 -8.701 -20.670 1.00 85.38 113 TYR A C 1
ATOM 890 O O . TYR A 1 113 ? 18.507 -9.231 -20.062 1.00 85.38 113 TYR A O 1
ATOM 898 N N . ARG A 1 114 ? 17.516 -8.690 -22.001 1.00 86.44 114 ARG A N 1
ATOM 899 C CA . ARG A 1 114 ? 18.605 -9.211 -22.828 1.00 86.44 114 ARG A CA 1
ATOM 900 C C . ARG A 1 114 ? 19.785 -8.244 -22.823 1.00 86.44 114 ARG A C 1
ATOM 902 O O . ARG A 1 114 ? 19.586 -7.039 -22.914 1.00 86.44 114 ARG A O 1
ATOM 909 N N . TYR A 1 115 ? 21.001 -8.779 -22.807 1.00 85.00 115 TYR A N 1
ATOM 910 C CA . TYR A 1 115 ? 22.237 -7.985 -22.758 1.00 85.00 115 TYR A CA 1
ATOM 911 C C . TYR A 1 115 ? 22.415 -7.022 -23.954 1.00 85.00 115 TYR A C 1
ATOM 913 O O . TYR A 1 115 ? 23.082 -5.991 -23.833 1.00 85.00 115 TYR A O 1
ATOM 921 N N . ASP A 1 116 ? 21.821 -7.354 -25.107 1.00 87.75 116 ASP A N 1
ATOM 922 C CA . ASP A 1 116 ? 21.887 -6.566 -26.343 1.00 87.75 116 ASP A CA 1
ATOM 923 C C . ASP A 1 116 ? 20.840 -5.446 -26.400 1.00 87.75 116 ASP A C 1
ATOM 925 O O . ASP A 1 116 ? 20.736 -4.756 -27.411 1.00 87.75 116 ASP A O 1
ATOM 929 N N . ILE A 1 117 ? 20.069 -5.250 -25.326 1.00 88.62 117 ILE A N 1
ATOM 930 C CA . ILE A 1 117 ? 19.172 -4.108 -25.151 1.00 88.62 117 ILE A CA 1
ATOM 931 C C . ILE A 1 117 ? 19.933 -2.983 -24.448 1.00 88.62 117 ILE A C 1
ATOM 933 O O . ILE A 1 117 ? 20.415 -3.151 -23.325 1.00 88.62 117 ILE A O 1
ATOM 937 N N . LYS A 1 118 ? 20.018 -1.821 -25.100 1.00 87.94 118 LYS A N 1
ATOM 938 C CA . LYS A 1 118 ? 20.692 -0.620 -24.589 1.00 87.94 118 LYS A CA 1
ATOM 939 C C . LYS A 1 118 ? 19.703 0.518 -24.369 1.00 87.94 118 LYS A C 1
ATOM 941 O O . LYS A 1 118 ? 18.678 0.608 -25.043 1.00 87.94 118 LYS A O 1
ATOM 946 N N . GLY A 1 119 ? 20.036 1.395 -23.422 1.00 86.88 119 GLY A N 1
ATOM 947 C CA . GLY A 1 119 ? 19.229 2.572 -23.085 1.00 86.88 119 GLY A CA 1
ATOM 948 C C . GLY A 1 119 ? 18.013 2.288 -22.198 1.00 86.88 119 GLY A C 1
ATOM 949 O O . GLY A 1 119 ? 17.211 3.189 -21.985 1.00 86.88 119 GLY A O 1
ATOM 950 N N . LEU A 1 120 ? 17.858 1.063 -21.674 1.00 86.81 120 LEU A N 1
ATOM 951 C CA . LEU A 1 120 ? 16.766 0.731 -20.757 1.00 86.81 120 LEU A CA 1
ATOM 952 C C . LEU A 1 120 ? 17.007 1.384 -19.392 1.00 86.81 120 LEU A C 1
ATOM 954 O O . LEU A 1 120 ? 17.977 1.061 -18.707 1.00 86.81 120 LEU A O 1
ATOM 958 N N . VAL A 1 121 ? 16.103 2.279 -18.992 1.00 83.81 121 VAL A N 1
ATOM 959 C CA . VAL A 1 121 ? 16.129 2.930 -17.678 1.00 83.81 121 VAL A CA 1
ATOM 960 C C . VAL A 1 121 ? 15.037 2.324 -16.805 1.00 83.81 121 VAL A C 1
ATOM 962 O O . VAL A 1 121 ? 13.847 2.403 -17.127 1.00 83.81 121 VAL A O 1
ATOM 965 N N . LEU A 1 122 ? 15.457 1.714 -15.696 1.00 80.31 122 LEU A N 1
ATOM 966 C CA . LEU A 1 122 ? 14.569 1.123 -14.699 1.00 80.31 122 LEU A CA 1
ATOM 967 C C . LEU A 1 122 ? 14.324 2.121 -13.566 1.00 80.31 122 LEU A C 1
ATOM 969 O O . LEU A 1 122 ? 15.271 2.638 -12.975 1.00 80.31 122 LEU A O 1
ATOM 973 N N . SER A 1 123 ? 13.056 2.382 -13.254 1.00 79.56 123 SER A N 1
ATOM 974 C CA . SER A 1 123 ? 12.669 3.188 -12.094 1.00 79.56 123 SER A CA 1
ATOM 975 C C . SER A 1 123 ? 12.775 2.372 -10.796 1.00 79.56 123 SER A C 1
ATOM 977 O O . SER A 1 123 ? 12.443 1.181 -10.820 1.00 79.56 123 SER A O 1
ATOM 979 N N . PRO A 1 124 ? 13.136 2.990 -9.650 1.00 73.88 124 PRO A N 1
ATOM 980 C CA . PRO A 1 124 ? 13.022 2.358 -8.331 1.00 73.88 124 PRO A CA 1
ATOM 981 C C . PRO A 1 124 ? 11.589 1.897 -8.014 1.00 73.88 124 PRO A C 1
ATOM 983 O O . PRO A 1 124 ? 11.390 0.874 -7.370 1.00 73.88 124 PRO A O 1
ATOM 986 N N . PHE A 1 125 ? 10.589 2.583 -8.570 1.00 76.75 125 PHE A N 1
ATOM 987 C CA . PHE A 1 125 ? 9.162 2.256 -8.449 1.00 76.75 125 PHE A CA 1
ATOM 988 C C . PHE A 1 125 ? 8.717 1.143 -9.405 1.00 76.75 125 PHE A C 1
ATOM 990 O O . PHE A 1 125 ? 7.556 0.749 -9.441 1.00 76.75 125 PHE A O 1
ATOM 997 N N . GLY A 1 126 ? 9.649 0.618 -10.207 1.00 72.25 126 GLY A N 1
ATOM 998 C CA . GLY A 1 126 ? 9.480 -0.554 -11.055 1.00 72.25 126 GLY A CA 1
ATOM 999 C C . GLY A 1 126 ? 8.750 -0.352 -12.374 1.00 72.25 126 GLY A C 1
ATOM 1000 O O . GLY A 1 1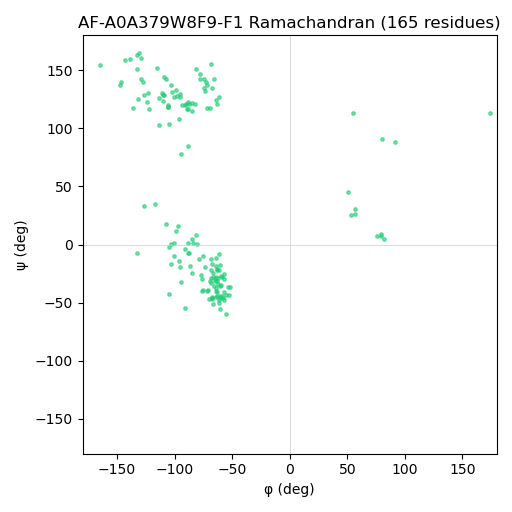26 ? 8.494 -1.327 -13.077 1.00 72.25 126 GLY A O 1
ATOM 1001 N N . ASN A 1 127 ? 8.486 0.896 -12.745 1.00 77.75 127 ASN A N 1
ATOM 1002 C CA . ASN A 1 127 ? 8.180 1.243 -14.125 1.00 77.75 127 ASN A CA 1
ATOM 1003 C C . ASN A 1 127 ? 9.467 1.174 -14.965 1.00 77.75 127 ASN A C 1
ATOM 1005 O O . ASN A 1 127 ? 10.536 1.600 -14.521 1.00 77.75 127 ASN A O 1
ATOM 1009 N N . ALA A 1 128 ? 9.367 0.652 -16.185 1.00 83.56 128 ALA A N 1
ATOM 1010 C CA . ALA A 1 128 ? 10.458 0.647 -17.152 1.00 83.56 128 ALA A CA 1
ATOM 1011 C C . ALA A 1 128 ? 10.128 1.619 -18.286 1.00 83.56 128 ALA A C 1
ATOM 1013 O O . ALA A 1 128 ? 9.048 1.548 -18.875 1.00 83.56 128 ALA A O 1
ATOM 1014 N N . SER A 1 129 ? 11.055 2.526 -18.597 1.00 84.88 129 SER A N 1
ATOM 1015 C CA . SER A 1 129 ? 10.915 3.391 -19.768 1.00 84.88 129 SER A CA 1
ATOM 1016 C C . SER A 1 129 ? 11.570 2.730 -20.974 1.00 84.88 129 SER A C 1
ATOM 1018 O O . SER A 1 129 ? 12.776 2.486 -20.974 1.00 84.88 129 SER A O 1
ATOM 1020 N N . PHE A 1 130 ? 10.776 2.474 -22.018 1.00 89.00 130 PHE A N 1
ATOM 1021 C CA . PHE A 1 130 ? 11.278 2.013 -23.317 1.00 89.00 130 PHE A CA 1
ATOM 1022 C C . PHE A 1 130 ? 11.653 3.165 -24.261 1.00 89.00 130 PHE A C 1
ATOM 1024 O O . PHE A 1 130 ? 12.067 2.934 -25.398 1.00 89.00 130 PHE A O 1
ATOM 1031 N N . ALA A 1 131 ? 11.514 4.416 -23.816 1.00 89.56 131 ALA A N 1
ATOM 1032 C CA . ALA A 1 131 ? 11.894 5.571 -24.614 1.00 89.56 131 ALA A CA 1
ATOM 1033 C C . ALA A 1 131 ? 13.410 5.568 -24.861 1.00 89.56 131 ALA A C 1
ATOM 1035 O O . ALA A 1 131 ? 14.197 5.527 -23.921 1.00 89.56 131 ALA A O 1
ATOM 1036 N N . GLY A 1 132 ? 13.817 5.604 -26.133 1.00 88.31 132 GLY A N 1
ATOM 1037 C CA . GLY A 1 132 ? 15.232 5.565 -26.516 1.00 88.31 132 GLY A CA 1
ATOM 1038 C C . GLY A 1 132 ? 15.891 4.186 -26.401 1.00 88.31 132 GLY A C 1
ATOM 1039 O O . GLY A 1 132 ? 17.100 4.078 -26.601 1.00 88.31 132 GLY A O 1
ATOM 1040 N N . VAL A 1 133 ? 15.121 3.130 -26.117 1.00 92.88 133 VAL A N 1
ATOM 1041 C CA . VAL A 1 133 ? 15.651 1.765 -26.063 1.00 92.88 133 VAL A CA 1
ATOM 1042 C C . VAL A 1 133 ? 15.931 1.252 -27.470 1.00 92.88 133 VAL A C 1
ATOM 1044 O O . VAL A 1 133 ? 15.085 1.330 -28.362 1.00 92.88 133 VAL A O 1
ATOM 1047 N N . SER A 1 134 ? 17.120 0.688 -27.662 1.00 91.12 134 SER A N 1
ATOM 1048 C CA . SER A 1 134 ? 17.521 0.058 -28.919 1.00 91.12 134 SER A CA 1
ATOM 1049 C C . SER A 1 134 ? 18.145 -1.312 -28.676 1.00 91.12 134 SER A C 1
ATOM 1051 O O . SER A 1 134 ? 18.519 -1.660 -27.554 1.00 91.12 134 SER A O 1
ATOM 1053 N N . ARG A 1 135 ? 18.212 -2.110 -29.742 1.00 91.06 135 ARG A N 1
ATOM 1054 C CA . ARG A 1 135 ? 18.850 -3.422 -29.737 1.00 91.06 135 ARG A CA 1
ATOM 1055 C C . ARG A 1 135 ? 20.083 -3.385 -30.630 1.00 91.06 135 ARG A C 1
ATOM 1057 O O . ARG A 1 135 ? 19.967 -3.019 -31.800 1.00 91.06 135 ARG A O 1
ATOM 1064 N N . GLU A 1 136 ? 21.231 -3.782 -30.098 1.00 85.50 136 GLU A N 1
ATOM 1065 C CA . GLU A 1 136 ? 22.468 -3.898 -30.876 1.00 85.50 136 GLU A CA 1
ATOM 1066 C C . GLU A 1 136 ? 22.341 -5.004 -31.937 1.00 85.50 136 GLU A C 1
ATOM 1068 O O . GLU A 1 136 ? 21.701 -6.042 -31.726 1.00 85.50 136 GLU A O 1
ATOM 1073 N N . LYS A 1 137 ? 22.924 -4.781 -33.122 1.00 78.50 137 LYS A N 1
ATOM 1074 C CA . LYS A 1 137 ? 22.926 -5.784 -34.194 1.00 78.50 137 LYS A CA 1
ATOM 1075 C C . LYS A 1 137 ? 23.978 -6.858 -33.903 1.00 78.50 137 LYS A C 1
ATOM 1077 O O . LYS A 1 137 ? 25.080 -6.587 -33.448 1.00 78.50 137 LYS A O 1
ATOM 1082 N N . HIS A 1 138 ? 23.633 -8.098 -34.241 1.00 59.69 138 HIS A N 1
ATOM 1083 C CA . HIS A 1 138 ? 24.332 -9.333 -33.863 1.00 59.69 138 HIS A CA 1
ATOM 1084 C C . HIS A 1 138 ? 25.799 -9.466 -34.349 1.00 59.69 138 HIS A C 1
ATOM 1086 O O . HIS A 1 138 ? 26.485 -10.415 -33.966 1.00 59.69 138 HIS A O 1
ATOM 1092 N N . GLU A 1 139 ? 26.296 -8.565 -35.203 1.00 56.78 139 GLU A N 1
ATOM 1093 C CA . GLU A 1 139 ? 27.679 -8.600 -35.705 1.00 56.78 139 GLU A CA 1
ATOM 1094 C C . GLU A 1 139 ? 28.692 -7.914 -34.772 1.00 56.78 139 GLU A C 1
ATOM 1096 O O . GLU A 1 139 ? 29.850 -8.321 -34.753 1.00 56.78 139 GLU A O 1
ATOM 1101 N N . GLU A 1 140 ? 28.263 -6.967 -33.931 1.00 52.50 140 GLU A N 1
ATOM 1102 C CA . GLU A 1 140 ? 29.145 -6.214 -33.014 1.00 52.50 140 GLU A CA 1
ATOM 1103 C C . GLU A 1 140 ? 29.367 -6.923 -31.666 1.00 52.50 140 GLU A C 1
ATOM 1105 O O . GLU A 1 140 ? 30.353 -6.678 -30.975 1.00 52.50 140 GLU A O 1
ATOM 1110 N N . VAL A 1 141 ? 28.499 -7.877 -31.321 1.00 54.34 141 VAL A N 1
ATOM 1111 C CA . VAL A 1 141 ? 28.541 -8.619 -30.049 1.00 54.34 141 VAL A CA 1
ATOM 1112 C C . VAL A 1 141 ? 29.689 -9.642 -29.995 1.00 54.34 141 VAL A C 1
ATOM 1114 O O . VAL A 1 141 ? 30.113 -10.056 -28.922 1.00 54.34 141 VAL A O 1
ATOM 1117 N N . LYS A 1 142 ? 30.244 -10.053 -31.143 1.00 50.31 142 LYS A N 1
ATOM 1118 C CA . LYS A 1 142 ? 31.195 -11.180 -31.227 1.00 50.31 142 LYS A CA 1
ATOM 1119 C C . LYS A 1 142 ? 32.531 -10.976 -30.496 1.00 50.31 142 LYS A C 1
ATOM 1121 O O . LYS A 1 142 ? 33.260 -11.953 -30.349 1.00 50.31 142 LYS A O 1
ATOM 1126 N N . ASN A 1 143 ? 32.856 -9.761 -30.050 1.00 49.19 143 ASN A N 1
ATOM 1127 C CA . ASN A 1 143 ? 34.146 -9.46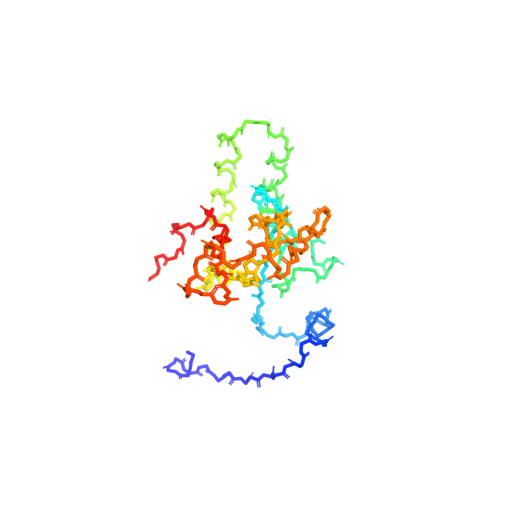7 -29.420 1.00 49.19 143 ASN A CA 1
ATOM 1128 C C . ASN A 1 143 ? 34.126 -9.391 -27.889 1.00 49.19 143 ASN A C 1
ATOM 1130 O O . ASN A 1 143 ? 35.209 -9.349 -27.308 1.00 49.19 143 ASN A O 1
ATOM 1134 N N . HIS A 1 144 ? 32.967 -9.388 -27.226 1.00 53.25 144 HIS A N 1
ATOM 1135 C CA . HIS A 1 144 ? 32.876 -9.420 -25.762 1.00 53.25 144 HIS A CA 1
ATOM 1136 C C . HIS A 1 144 ? 31.870 -10.495 -25.333 1.00 53.25 144 HIS A C 1
ATOM 1138 O O . HIS A 1 144 ? 30.717 -10.482 -25.745 1.00 53.25 144 HIS A O 1
ATOM 1144 N N . ASP A 1 145 ? 32.342 -11.399 -24.481 1.00 46.44 145 ASP A N 1
ATOM 1145 C CA . ASP A 1 145 ? 31.548 -12.300 -23.647 1.00 46.44 145 ASP A CA 1
ATOM 1146 C C . ASP A 1 145 ? 30.979 -13.566 -24.301 1.00 46.44 145 ASP A C 1
ATOM 1148 O O . ASP A 1 145 ? 29.826 -13.683 -24.720 1.00 46.44 145 ASP A O 1
ATOM 1152 N N . TYR A 1 146 ? 31.788 -14.623 -24.208 1.00 46.84 146 TYR A N 1
ATOM 1153 C CA . TYR A 1 146 ? 31.227 -15.922 -23.867 1.00 46.84 146 TYR A CA 1
ATOM 1154 C C . TYR A 1 146 ? 30.629 -15.827 -22.452 1.00 46.84 146 TYR A C 1
ATOM 1156 O O . TYR A 1 146 ? 31.358 -15.589 -21.495 1.00 46.84 146 TYR A O 1
ATOM 1164 N N . LEU A 1 147 ? 29.322 -16.108 -22.360 1.00 50.22 147 LEU A N 1
ATOM 1165 C CA . LEU A 1 147 ? 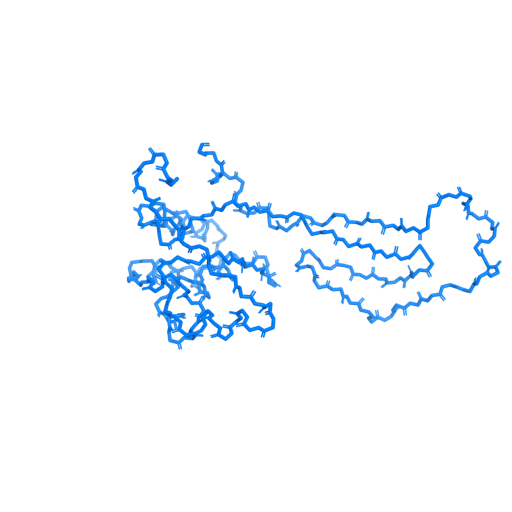28.531 -16.387 -21.149 1.00 50.22 147 LEU A CA 1
ATOM 1166 C C . LEU A 1 147 ? 27.841 -15.177 -20.467 1.00 50.22 147 LEU A C 1
ATOM 1168 O O . LEU A 1 147 ? 28.376 -14.593 -19.541 1.00 50.22 147 LEU A O 1
ATOM 1172 N N . HIS A 1 148 ? 26.607 -14.852 -20.892 1.00 52.22 148 HIS A N 1
ATOM 1173 C CA . HIS A 1 148 ? 25.374 -14.818 -20.067 1.00 52.22 148 HIS A CA 1
ATOM 1174 C C . HIS A 1 148 ? 24.188 -14.239 -20.887 1.00 52.22 148 HIS A C 1
ATOM 1176 O O . HIS A 1 148 ? 24.191 -13.062 -21.234 1.00 52.22 148 HIS A O 1
ATOM 1182 N N . PRO A 1 149 ? 23.142 -15.025 -21.221 1.00 56.59 149 PRO A N 1
ATOM 1183 C CA . PRO A 1 149 ? 22.104 -14.603 -22.176 1.00 56.59 149 PRO A CA 1
ATOM 1184 C C . PRO A 1 149 ? 21.088 -13.575 -21.637 1.00 56.59 149 PRO A C 1
ATOM 1186 O O . PRO A 1 149 ? 20.317 -13.021 -22.423 1.00 56.59 149 PRO A O 1
ATOM 1189 N N . ALA A 1 150 ? 21.074 -13.297 -20.330 1.00 58.00 150 ALA A N 1
ATOM 1190 C CA . ALA A 1 150 ? 20.176 -12.329 -19.703 1.00 58.00 150 ALA A CA 1
ATOM 1191 C C . ALA A 1 150 ? 20.854 -11.644 -18.509 1.00 58.00 150 ALA A C 1
ATOM 1193 O O . ALA A 1 150 ? 21.491 -12.310 -17.691 1.00 58.00 150 ALA A O 1
ATOM 1194 N N . SER A 1 151 ? 20.676 -10.329 -18.398 1.00 63.28 151 SER A N 1
ATOM 1195 C CA . SER A 1 151 ? 21.049 -9.555 -17.215 1.00 63.28 151 SER A CA 1
ATOM 1196 C C . SER A 1 151 ? 19.818 -9.417 -16.321 1.00 63.28 151 SER A C 1
ATOM 1198 O O . SER A 1 151 ? 18.739 -9.050 -16.791 1.00 63.28 151 SER A O 1
ATOM 1200 N N . VAL A 1 152 ? 19.971 -9.733 -15.034 1.00 65.62 152 VAL A N 1
ATOM 1201 C CA . VAL A 1 152 ? 18.922 -9.568 -14.021 1.00 65.62 152 VAL A CA 1
ATOM 1202 C C . VAL A 1 152 ? 19.342 -8.442 -13.091 1.00 65.62 152 VAL A C 1
ATOM 1204 O O . VAL A 1 152 ? 20.418 -8.503 -12.499 1.00 65.62 152 VAL A O 1
ATOM 1207 N N . ILE A 1 153 ? 18.493 -7.427 -12.956 1.00 64.62 153 ILE A N 1
ATOM 1208 C CA . ILE A 1 153 ? 18.670 -6.363 -11.968 1.00 64.62 153 ILE A CA 1
ATOM 1209 C C . ILE A 1 153 ? 17.601 -6.538 -10.891 1.00 64.62 153 ILE A C 1
ATOM 1211 O O . ILE A 1 153 ? 16.410 -6.656 -11.192 1.00 64.62 153 ILE A O 1
ATOM 1215 N N . ALA A 1 154 ? 18.045 -6.550 -9.635 1.00 58.56 154 ALA A N 1
ATOM 1216 C CA . ALA A 1 154 ? 17.181 -6.439 -8.472 1.00 58.56 154 ALA A CA 1
ATOM 1217 C C . ALA A 1 154 ? 17.105 -4.970 -8.054 1.00 58.56 154 ALA A C 1
ATOM 1219 O O . ALA A 1 154 ? 18.120 -4.351 -7.738 1.00 58.56 154 ALA A O 1
ATOM 1220 N N . VAL A 1 155 ? 15.899 -4.418 -8.067 1.00 55.19 155 VAL A N 1
ATOM 1221 C CA . VAL A 1 155 ? 15.603 -3.072 -7.587 1.00 55.19 155 VAL A CA 1
ATOM 1222 C C . VAL A 1 155 ? 14.888 -3.226 -6.251 1.00 55.19 155 VAL A C 1
ATOM 1224 O O . VAL A 1 155 ? 13.849 -3.884 -6.176 1.00 55.19 155 VAL A O 1
ATOM 1227 N N . ALA A 1 156 ? 15.457 -2.674 -5.180 1.00 53.34 156 ALA A N 1
ATOM 1228 C CA . ALA A 1 156 ? 14.784 -2.664 -3.889 1.00 53.34 156 ALA A CA 1
ATOM 1229 C C . ALA A 1 156 ? 13.578 -1.717 -3.957 1.00 53.34 156 ALA A C 1
ATOM 1231 O O . ALA A 1 156 ? 13.751 -0.526 -4.208 1.00 53.34 156 ALA A O 1
ATOM 1232 N N . GLY A 1 157 ? 12.372 -2.262 -3.775 1.00 49.91 157 GLY A N 1
ATOM 1233 C CA . GLY A 1 157 ? 11.169 -1.473 -3.537 1.00 49.91 157 GLY A CA 1
ATOM 1234 C C . GLY A 1 157 ? 11.108 -1.096 -2.059 1.00 49.91 157 GLY A C 1
ATOM 1235 O O . GLY A 1 157 ? 11.124 -1.978 -1.208 1.00 49.91 157 GLY A O 1
ATOM 1236 N N . ASP A 1 158 ? 11.084 0.206 -1.791 1.00 50.38 158 ASP A N 1
ATOM 1237 C CA . ASP A 1 158 ? 10.928 0.875 -0.495 1.00 50.38 158 ASP A CA 1
ATOM 1238 C C . ASP A 1 158 ? 11.904 0.522 0.644 1.00 50.38 158 ASP A C 1
ATOM 1240 O O . ASP A 1 158 ? 11.880 -0.541 1.261 1.00 50.38 158 ASP A O 1
ATOM 1244 N N . ALA A 1 159 ? 12.708 1.530 0.997 1.00 39.06 159 ALA A N 1
ATOM 1245 C CA . ALA A 1 159 ? 13.606 1.569 2.151 1.00 39.06 159 ALA A CA 1
ATOM 1246 C C . ALA A 1 159 ? 13.000 2.296 3.375 1.00 39.06 159 ALA A C 1
ATOM 1248 O O . ALA A 1 159 ? 13.740 2.683 4.275 1.00 39.06 159 ALA A O 1
ATOM 1249 N N . LEU A 1 160 ? 11.679 2.524 3.416 1.00 43.47 160 LEU A N 1
ATOM 1250 C CA . LEU A 1 160 ? 11.045 3.400 4.419 1.00 43.47 160 LEU A CA 1
ATOM 1251 C C . LEU A 1 160 ? 10.310 2.686 5.565 1.00 43.47 160 LEU A C 1
ATOM 1253 O O . LEU A 1 160 ? 9.800 3.359 6.450 1.00 43.47 160 LEU A O 1
ATOM 1257 N N . LEU A 1 161 ? 10.295 1.350 5.601 1.00 47.22 161 LEU A N 1
ATOM 1258 C CA . LEU A 1 161 ? 9.715 0.574 6.709 1.00 47.22 161 LEU A CA 1
ATOM 1259 C C . LEU A 1 161 ? 10.660 -0.482 7.337 1.00 47.22 161 LEU A C 1
ATOM 1261 O O . LEU A 1 161 ? 10.161 -1.527 7.747 1.00 47.22 161 LEU A O 1
ATOM 1265 N N . PRO A 1 162 ? 12.001 -0.314 7.429 1.00 41.09 162 PRO A N 1
ATOM 1266 C CA . PRO A 1 162 ? 12.843 -1.396 7.952 1.00 41.09 162 PRO A CA 1
ATOM 1267 C C . PRO A 1 162 ? 12.530 -1.779 9.409 1.00 41.09 162 PRO A C 1
ATOM 1269 O O . PRO A 1 162 ? 12.698 -2.943 9.772 1.00 41.09 162 PRO A O 1
ATOM 1272 N N . ASP A 1 163 ? 12.046 -0.840 10.226 1.00 39.12 163 ASP A N 1
ATOM 1273 C CA . ASP A 1 163 ? 11.912 -1.047 11.674 1.00 39.12 163 ASP A CA 1
ATOM 1274 C C . ASP A 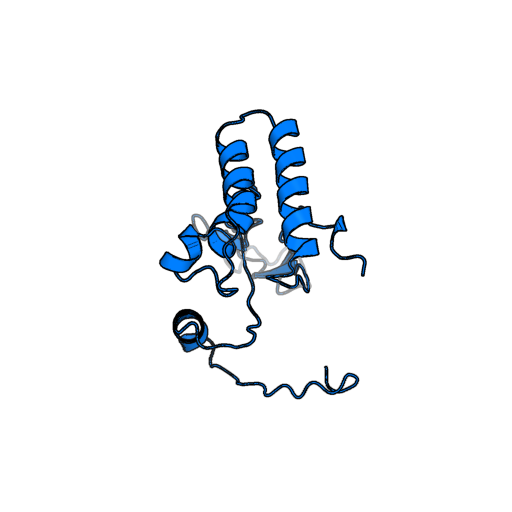1 163 ? 10.577 -1.671 12.119 1.00 39.12 163 ASP A C 1
ATOM 1276 O O . ASP A 1 163 ? 10.458 -2.083 13.270 1.00 39.12 163 ASP A O 1
ATOM 1280 N N . LEU A 1 164 ? 9.607 -1.844 11.212 1.00 41.00 164 LEU A N 1
ATOM 1281 C CA . LEU A 1 164 ? 8.288 -2.421 11.529 1.00 41.00 164 LEU A CA 1
ATOM 1282 C C . LEU A 1 164 ? 8.202 -3.949 11.350 1.00 41.00 164 LEU A C 1
ATOM 1284 O O . LEU A 1 164 ? 7.180 -4.554 11.663 1.00 41.00 164 LEU A O 1
ATOM 1288 N N . TYR A 1 165 ? 9.269 -4.595 10.867 1.00 43.59 165 TYR A N 1
ATOM 1289 C CA . TYR A 1 165 ? 9.282 -6.038 10.572 1.00 43.59 165 TYR A CA 1
ATOM 1290 C C . TYR A 1 165 ? 9.918 -6.907 11.670 1.00 43.59 165 TYR A C 1
ATOM 1292 O O . TYR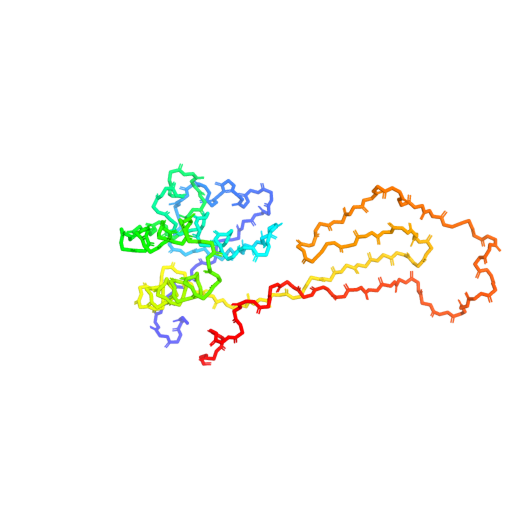 A 1 165 ? 10.176 -8.090 11.445 1.00 43.59 165 TYR A O 1
ATOM 1300 N N . ARG A 1 166 ? 10.181 -6.354 12.860 1.00 28.36 166 ARG A N 1
ATOM 1301 C CA . ARG A 1 166 ? 10.602 -7.139 14.032 1.00 28.36 166 ARG A CA 1
ATOM 1302 C C . ARG A 1 166 ? 9.394 -7.492 14.902 1.00 28.36 166 ARG A C 1
ATOM 1304 O O . ARG A 1 166 ? 9.189 -6.884 15.949 1.00 28.36 166 ARG A O 1
ATOM 1311 N N . LEU A 1 167 ? 8.628 -8.488 14.462 1.00 32.84 167 LEU A N 1
ATOM 1312 C CA . LEU A 1 167 ? 7.829 -9.336 15.355 1.00 32.84 167 LEU A CA 1
ATOM 1313 C C . LEU A 1 167 ? 8.604 -10.621 15.656 1.00 32.84 167 LEU A C 1
ATOM 1315 O O . LEU A 1 167 ? 9.210 -11.173 14.709 1.00 32.84 167 LEU A O 1
#

Radius of gyration: 21.18 Å; Cα contacts (8 Å, |Δi|>4): 158; chains: 1; bounding box: 51×46×54 Å

pLDDT: mean 81.66, std 16.19, range [28.36, 97.56]

Sequence (167 aa):
MAQVGVKVVIVPVEGRFQEARLMDMNHDLTLSGWATDSNDPDSFFRPLLSCAAINSQTNFAHWCNPEFDSVLRKHCRSQQLASRIEAYEEAQNILEKELPILPLASSLRLQAYRYDIKGLVLSPFGNASFAGVSREKHEEVKNHDYLHPASVIAVAGDALLPDLYRL

Organism: Salmonella enterica I (NCBI:txid59201)